Protein AF-A0A5N5ZDI6-F1 (afdb_monomer_lite)

Radius of gyration: 20.29 Å; chains: 1; bounding box: 44×23×61 Å

Sequence (136 aa):
MDFYERILAAKALQKLSWADIGSKINMKEAAMRVAVKRKSLSELEIKELEKYFLSENKYDVDSTEEKIENQFIIVANKKIPLKEFALAAAVNVELLKKEPVFYNTLIVESLKIMERASTNDGKFVDPKKLSELTKD

Structure (mmCIF, N/CA/C/O backbone):
data_AF-A0A5N5ZDI6-F1
#
_entry.id   AF-A0A5N5ZDI6-F1
#
loop_
_atom_site.group_PDB
_atom_site.id
_atom_site.type_symbol
_atom_site.label_atom_id
_atom_site.label_alt_id
_atom_site.label_comp_id
_atom_site.label_asym_id
_atom_site.label_entity_id
_ato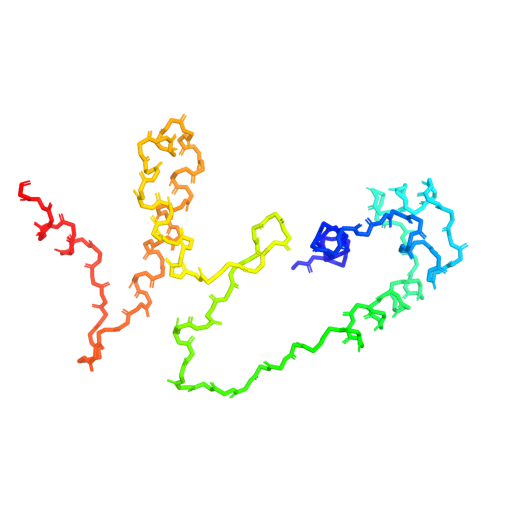m_site.label_seq_id
_atom_site.pdbx_PDB_ins_code
_atom_site.Cartn_x
_atom_site.Cartn_y
_atom_site.Cartn_z
_atom_site.occupancy
_atom_site.B_iso_or_equiv
_atom_site.auth_seq_id
_atom_site.auth_comp_id
_atom_site.auth_asym_id
_atom_site.auth_atom_id
_atom_site.pdbx_PDB_model_num
ATOM 1 N N . MET A 1 1 ? 4.850 10.868 5.741 1.00 57.25 1 MET A N 1
ATOM 2 C CA . MET A 1 1 ? 3.683 10.053 6.129 1.00 57.25 1 MET A CA 1
ATOM 3 C C . MET A 1 1 ? 3.388 10.355 7.583 1.00 57.25 1 MET A C 1
ATOM 5 O O . MET A 1 1 ? 4.323 10.290 8.381 1.00 57.25 1 MET A O 1
ATOM 9 N N . ASP A 1 2 ? 2.168 10.768 7.913 1.00 75.12 2 ASP A N 1
ATOM 10 C CA . ASP A 1 2 ? 1.802 11.074 9.304 1.00 75.12 2 ASP A CA 1
ATOM 11 C C . ASP A 1 2 ? 1.615 9.784 10.140 1.00 75.12 2 ASP A C 1
ATOM 13 O O . ASP A 1 2 ? 1.535 8.676 9.602 1.00 75.12 2 ASP A O 1
ATOM 17 N N . PHE A 1 3 ? 1.595 9.894 11.470 1.00 80.38 3 PHE A N 1
ATOM 18 C CA . PHE A 1 3 ? 1.448 8.737 12.364 1.00 80.38 3 PHE A CA 1
ATOM 19 C C . PHE A 1 3 ? 0.131 7.957 12.165 1.00 80.38 3 PHE A C 1
ATOM 21 O O . PHE A 1 3 ? 0.119 6.726 12.192 1.00 80.38 3 PHE A O 1
ATOM 28 N N . TYR A 1 4 ? -0.978 8.647 11.921 1.00 83.31 4 TYR A N 1
ATOM 29 C CA . TYR A 1 4 ? -2.283 8.043 11.657 1.00 83.31 4 TYR A CA 1
ATOM 30 C C . TYR A 1 4 ? -2.305 7.317 10.310 1.00 83.31 4 TYR A C 1
ATOM 32 O O . TYR A 1 4 ? -2.879 6.231 10.212 1.00 83.31 4 TYR A O 1
ATOM 40 N N . GLU A 1 5 ? -1.634 7.856 9.292 1.00 76.62 5 GLU A N 1
ATOM 41 C CA . GLU A 1 5 ? -1.414 7.164 8.015 1.00 76.62 5 GLU A CA 1
ATOM 42 C C . GLU A 1 5 ? -0.594 5.883 8.215 1.00 76.62 5 GLU A C 1
ATOM 44 O O . GLU A 1 5 ? -0.939 4.836 7.663 1.00 76.62 5 GLU A O 1
ATOM 49 N N . ARG A 1 6 ? 0.439 5.930 9.067 1.00 76.12 6 ARG A N 1
ATOM 50 C CA . ARG A 1 6 ? 1.227 4.746 9.446 1.00 76.12 6 ARG A CA 1
ATOM 51 C C . ARG A 1 6 ? 0.393 3.704 10.192 1.00 76.12 6 ARG A C 1
ATOM 53 O O . ARG A 1 6 ? 0.529 2.522 9.893 1.00 76.12 6 ARG A O 1
ATOM 60 N N . ILE A 1 7 ? -0.488 4.107 11.112 1.00 80.50 7 ILE A N 1
ATOM 61 C CA . ILE A 1 7 ? -1.419 3.188 11.792 1.00 80.50 7 ILE A CA 1
ATOM 62 C C . ILE A 1 7 ? -2.377 2.544 10.796 1.00 80.50 7 ILE A C 1
ATOM 64 O O . ILE A 1 7 ? -2.611 1.340 10.868 1.00 80.50 7 ILE A O 1
ATOM 68 N N . LEU A 1 8 ? -2.948 3.322 9.876 1.00 79.06 8 LEU A N 1
ATOM 69 C CA . LEU A 1 8 ? -3.874 2.800 8.871 1.00 79.06 8 LEU A CA 1
ATOM 70 C C . LEU A 1 8 ? -3.176 1.797 7.952 1.00 79.06 8 LEU A C 1
ATOM 72 O O . LEU A 1 8 ? -3.733 0.729 7.685 1.00 79.06 8 LEU A O 1
ATOM 76 N N . ALA A 1 9 ? -1.944 2.103 7.542 1.00 68.69 9 ALA A N 1
ATOM 77 C CA . ALA A 1 9 ? -1.102 1.181 6.799 1.00 68.69 9 ALA A CA 1
ATOM 78 C C . ALA A 1 9 ? -0.818 -0.081 7.623 1.00 68.69 9 ALA A C 1
ATOM 80 O O . ALA A 1 9 ? -1.151 -1.170 7.179 1.00 68.69 9 ALA A O 1
ATOM 81 N N . ALA A 1 10 ? -0.301 0.030 8.848 1.00 72.56 10 ALA A N 1
ATOM 82 C CA . ALA A 1 10 ? 0.007 -1.125 9.694 1.00 72.56 10 ALA A CA 1
ATOM 83 C C . ALA A 1 10 ? -1.226 -2.002 9.968 1.00 72.56 10 ALA A C 1
ATOM 85 O O . ALA A 1 10 ? -1.163 -3.225 9.837 1.00 72.56 10 ALA A O 1
ATOM 86 N N . LYS A 1 11 ? -2.374 -1.379 10.260 1.00 77.62 11 LYS A N 1
ATOM 87 C CA . LYS A 1 11 ? -3.658 -2.059 10.443 1.00 77.62 11 LYS A CA 1
ATOM 88 C C . LYS A 1 11 ? -4.054 -2.850 9.203 1.00 77.62 11 LYS A C 1
ATOM 90 O O . LYS A 1 11 ? -4.492 -3.993 9.336 1.00 77.62 11 LYS A O 1
ATOM 95 N N . ALA A 1 12 ? -3.941 -2.236 8.023 1.00 71.00 12 ALA A N 1
ATOM 96 C CA . ALA A 1 12 ? -4.173 -2.926 6.767 1.00 71.00 12 ALA A CA 1
ATOM 97 C C . ALA A 1 12 ? -3.195 -4.097 6.682 1.00 71.00 12 ALA A C 1
ATOM 99 O O . ALA A 1 12 ? -3.642 -5.231 6.794 1.00 71.00 12 ALA A O 1
ATOM 100 N N . LEU A 1 13 ? -1.891 -3.821 6.645 1.00 62.50 13 LEU A N 1
ATOM 101 C CA . LEU A 1 13 ? -0.786 -4.760 6.428 1.00 62.50 13 LEU A CA 1
ATOM 102 C C . LEU A 1 13 ? -0.797 -5.997 7.320 1.00 62.50 13 LEU A C 1
ATOM 104 O O . LEU A 1 13 ? -0.513 -7.096 6.854 1.00 62.50 13 LEU A O 1
ATOM 108 N N . GLN A 1 14 ? -1.137 -5.835 8.588 1.00 70.12 14 GLN A N 1
ATOM 109 C CA . GLN A 1 14 ? -1.110 -6.919 9.567 1.00 70.12 14 GLN A CA 1
ATOM 110 C C . GLN A 1 14 ? -2.506 -7.489 9.843 1.00 70.12 14 GLN A C 1
ATOM 112 O O . GLN A 1 14 ? -2.657 -8.359 10.693 1.00 70.12 14 GLN A O 1
ATOM 117 N N . LYS A 1 15 ? -3.534 -7.024 9.115 1.00 75.06 15 LYS A N 1
ATOM 118 C CA . LYS A 1 15 ? -4.946 -7.397 9.310 1.00 75.06 15 LYS A CA 1
ATOM 119 C C . LYS A 1 15 ? -5.428 -7.188 10.752 1.00 75.06 15 LYS A C 1
ATOM 121 O O . LYS A 1 15 ? -6.305 -7.910 11.216 1.00 75.06 15 LYS A O 1
ATOM 126 N N . LEU A 1 16 ? -4.891 -6.180 11.442 1.00 79.94 16 LEU A N 1
ATOM 127 C CA . LEU A 1 16 ? -5.278 -5.867 12.815 1.00 79.94 16 LEU A CA 1
ATOM 128 C C . LEU A 1 16 ? -6.702 -5.307 12.852 1.00 79.94 16 LEU A C 1
ATOM 130 O O . LEU A 1 16 ? -7.125 -4.511 11.995 1.00 79.94 16 LEU A O 1
ATOM 134 N N . SER A 1 17 ? -7.456 -5.691 13.871 1.00 88.12 17 SER A N 1
ATOM 135 C CA . SER A 1 17 ? -8.701 -5.024 14.220 1.00 88.12 17 SER A CA 1
ATOM 136 C C . SER A 1 17 ? -8.411 -3.724 14.975 1.00 88.12 17 SER A C 1
ATOM 138 O O . SER A 1 17 ? -7.326 -3.494 15.511 1.00 88.12 17 SER A O 1
ATOM 140 N N . TRP A 1 18 ? -9.400 -2.834 15.027 1.00 89.50 18 TRP A N 1
ATOM 141 C CA . TRP A 1 18 ? -9.296 -1.644 15.873 1.00 89.50 18 TRP A CA 1
ATOM 142 C C . TRP A 1 18 ? -9.264 -2.002 17.367 1.00 89.50 18 TRP A C 1
ATOM 144 O O . TRP A 1 18 ? -8.774 -1.203 18.161 1.00 89.50 18 TRP A O 1
ATOM 154 N N . ALA A 1 19 ? -9.749 -3.190 17.742 1.00 89.94 19 ALA A N 1
ATOM 155 C CA . ALA A 1 19 ? -9.672 -3.702 19.100 1.00 89.94 19 ALA A CA 1
ATOM 156 C C . ALA A 1 19 ? -8.236 -4.123 19.437 1.00 89.94 19 ALA A C 1
ATOM 158 O O . ALA A 1 19 ? -7.750 -3.778 20.509 1.00 89.94 19 ALA A O 1
ATOM 159 N N . ASP A 1 20 ? -7.529 -4.763 18.501 1.00 87.75 20 ASP A N 1
ATOM 160 C CA . ASP A 1 20 ? -6.134 -5.183 18.695 1.00 87.75 20 ASP A CA 1
ATOM 161 C C . ASP A 1 20 ? -5.223 -3.977 18.927 1.00 87.75 20 ASP A C 1
ATOM 163 O O . ASP A 1 20 ? -4.412 -3.970 19.850 1.00 87.75 20 ASP A O 1
ATOM 167 N N . ILE A 1 21 ? -5.411 -2.916 18.138 1.00 88.56 21 ILE A N 1
ATOM 168 C CA . ILE A 1 21 ? -4.639 -1.676 18.277 1.00 88.56 21 ILE A CA 1
ATOM 169 C C . ILE A 1 21 ? -5.044 -0.937 19.555 1.00 88.56 21 ILE A C 1
ATOM 171 O O . ILE A 1 21 ? -4.188 -0.545 20.344 1.00 88.56 21 ILE A O 1
ATOM 175 N N . GLY A 1 22 ? -6.351 -0.782 19.784 1.00 90.00 22 GLY A N 1
ATOM 176 C CA . GLY A 1 22 ? -6.877 -0.108 20.966 1.00 90.00 22 GLY A CA 1
ATOM 177 C C . GLY A 1 22 ? -6.456 -0.788 22.270 1.00 90.00 22 GLY A C 1
ATOM 178 O O . GLY A 1 22 ? -6.177 -0.099 23.245 1.00 90.00 22 GLY A O 1
ATOM 179 N N . SER A 1 23 ? -6.301 -2.117 22.281 1.00 90.69 23 SER A N 1
ATOM 180 C CA . SER A 1 23 ? -5.873 -2.877 23.463 1.00 90.69 23 SER A CA 1
ATOM 181 C C . SER A 1 23 ? -4.519 -2.427 24.021 1.00 90.69 23 SER A C 1
ATOM 183 O O . SER A 1 23 ? -4.309 -2.498 25.230 1.00 90.69 23 SER A O 1
ATOM 185 N N . LYS A 1 24 ? -3.625 -1.906 23.168 1.00 90.25 24 LYS A N 1
ATOM 186 C CA . LYS A 1 24 ? -2.287 -1.438 23.565 1.00 90.25 24 LYS A CA 1
ATOM 187 C C . LYS A 1 24 ? -2.309 -0.129 24.345 1.00 90.25 24 LYS A C 1
ATOM 189 O O . LYS A 1 24 ? -1.372 0.126 25.084 1.00 90.25 24 LYS A O 1
ATOM 194 N N . ILE A 1 25 ? -3.384 0.641 24.205 1.00 91.69 25 ILE A N 1
ATOM 195 C CA . ILE A 1 25 ? -3.618 1.910 24.907 1.00 91.69 25 ILE A CA 1
ATOM 196 C C . ILE A 1 25 ? -4.909 1.861 25.742 1.00 91.69 25 ILE A C 1
ATOM 198 O O . ILE A 1 25 ? -5.517 2.885 26.039 1.00 91.69 25 ILE A O 1
ATOM 202 N N . ASN A 1 26 ? -5.376 0.651 26.079 1.00 91.56 26 ASN A N 1
ATOM 203 C CA . ASN A 1 26 ? -6.608 0.400 26.833 1.00 91.56 26 ASN A CA 1
ATOM 204 C C . ASN A 1 26 ? -7.865 1.109 26.270 1.00 91.56 26 ASN A C 1
ATOM 206 O O . ASN A 1 26 ? -8.754 1.549 27.003 1.00 91.56 26 ASN A O 1
ATOM 210 N N . MET A 1 27 ? -7.950 1.224 24.944 1.00 92.31 27 MET A N 1
ATOM 211 C CA . MET A 1 27 ? -9.024 1.904 24.229 1.00 92.31 27 MET A CA 1
ATOM 212 C C . MET A 1 27 ? -9.954 0.901 23.537 1.00 92.31 27 MET A C 1
ATOM 214 O O . MET A 1 27 ? -9.523 -0.025 22.852 1.00 92.31 27 MET A O 1
ATOM 218 N N . LYS A 1 28 ? -11.271 1.104 23.679 1.00 93.19 28 LYS A N 1
ATOM 219 C CA . LYS A 1 28 ? -12.282 0.280 22.997 1.00 93.19 28 LYS A CA 1
ATOM 220 C C . LYS A 1 28 ? -12.255 0.512 21.487 1.00 93.19 28 LYS A C 1
ATOM 222 O O . LYS A 1 28 ? -12.021 1.627 21.030 1.00 93.19 28 LYS A O 1
ATOM 227 N N . GLU A 1 29 ? -12.628 -0.510 20.721 1.00 92.50 29 GLU A N 1
ATOM 228 C CA . GLU A 1 29 ? -12.618 -0.489 19.253 1.00 92.50 29 GLU A CA 1
ATOM 229 C C . GLU A 1 29 ? -13.272 0.765 18.642 1.00 92.50 29 GLU A C 1
ATOM 231 O O . GLU A 1 29 ? -12.690 1.444 17.794 1.00 92.50 29 GLU A O 1
ATOM 236 N N . ALA A 1 30 ? -14.492 1.085 19.086 1.00 92.00 30 ALA A N 1
ATOM 237 C CA . ALA A 1 30 ? -15.242 2.230 18.582 1.00 92.00 30 ALA A CA 1
ATOM 238 C C . ALA A 1 30 ? -14.531 3.559 18.883 1.00 92.00 30 ALA A C 1
ATOM 240 O O . ALA A 1 30 ? -14.485 4.439 18.024 1.00 92.00 30 ALA A O 1
ATOM 241 N N . ALA A 1 31 ? -13.936 3.683 20.072 1.00 91.94 31 ALA A N 1
ATOM 242 C CA . ALA A 1 31 ? -13.175 4.861 20.468 1.00 91.94 31 ALA A CA 1
ATOM 243 C C . ALA A 1 31 ? -11.887 4.985 19.642 1.00 91.94 31 ALA A C 1
ATOM 245 O O . ALA A 1 31 ? -11.630 6.058 19.104 1.00 91.94 31 ALA A O 1
ATOM 246 N N . MET A 1 32 ? -11.165 3.882 19.424 1.00 94.06 32 MET A N 1
ATOM 247 C CA . MET A 1 32 ? -9.950 3.863 18.602 1.00 94.06 32 MET A CA 1
ATOM 248 C C . MET A 1 32 ? -10.238 4.296 17.162 1.00 94.06 32 MET A C 1
ATOM 250 O O . MET A 1 32 ? -9.550 5.144 16.594 1.00 94.06 32 MET A O 1
ATOM 254 N N . ARG A 1 33 ? -11.318 3.771 16.577 1.00 92.44 33 ARG A N 1
ATOM 255 C CA . ARG A 1 33 ? -11.756 4.141 15.227 1.00 92.44 33 ARG A CA 1
ATOM 256 C C . ARG A 1 33 ? -12.066 5.636 15.118 1.00 92.44 33 ARG A C 1
ATOM 258 O O . ARG A 1 33 ? -11.701 6.270 14.128 1.00 92.44 33 ARG A O 1
ATOM 265 N N . VAL A 1 34 ? -12.745 6.197 16.118 1.00 93.06 34 VAL A N 1
ATOM 266 C CA . VAL A 1 34 ? -13.070 7.630 16.161 1.00 93.06 34 VAL A CA 1
ATOM 267 C C . VAL A 1 34 ? -11.812 8.470 16.370 1.00 93.06 34 VAL A C 1
ATOM 269 O O . VAL A 1 34 ? -11.645 9.461 15.661 1.00 93.06 34 VAL A O 1
ATOM 272 N N . ALA A 1 35 ? -10.919 8.061 17.271 1.00 91.19 35 ALA A N 1
ATOM 273 C CA . ALA A 1 35 ? -9.683 8.771 17.583 1.00 91.19 35 ALA A CA 1
ATOM 274 C C . ALA A 1 35 ? -8.751 8.857 16.368 1.00 91.19 35 ALA A C 1
ATOM 276 O O . ALA A 1 35 ? -8.249 9.933 16.050 1.00 91.19 35 ALA A O 1
ATOM 277 N N . VAL A 1 36 ? -8.599 7.762 15.618 1.00 89.94 36 VAL A N 1
ATOM 278 C CA . VAL A 1 36 ? -7.809 7.754 14.378 1.00 89.94 36 VAL A CA 1
ATOM 279 C C . VAL A 1 36 ? -8.474 8.594 13.290 1.00 89.94 36 VAL A C 1
ATOM 281 O O . VAL A 1 36 ? -7.803 9.391 12.639 1.00 89.94 36 VAL A O 1
ATOM 284 N N . LYS A 1 37 ? -9.801 8.491 13.122 1.00 90.81 37 LYS A N 1
ATOM 285 C CA . LYS A 1 37 ? -10.539 9.296 12.132 1.00 90.81 37 LYS A CA 1
ATOM 286 C C . LYS A 1 37 ? -10.445 10.800 12.415 1.00 90.81 37 LYS A C 1
ATOM 288 O O . LYS A 1 37 ? -10.388 11.589 11.478 1.00 90.81 37 LYS A O 1
ATOM 293 N N . ARG A 1 38 ? -10.463 11.195 13.691 1.00 92.62 38 ARG A N 1
ATOM 294 C CA . ARG A 1 38 ? -10.386 12.596 14.136 1.00 92.62 38 ARG A CA 1
ATOM 295 C C . ARG A 1 38 ? -8.958 13.083 14.382 1.00 92.62 38 ARG A C 1
ATOM 297 O O . ARG A 1 38 ? -8.794 14.251 14.711 1.00 92.62 38 ARG A O 1
ATOM 304 N N . LYS A 1 39 ? -7.957 12.211 14.230 1.00 92.69 39 LYS A N 1
ATOM 305 C CA . LYS A 1 39 ? -6.552 12.475 14.563 1.00 92.69 39 LYS A CA 1
ATOM 306 C C . LYS A 1 39 ? -6.379 13.056 15.976 1.00 92.69 39 LYS A C 1
ATOM 308 O O . LYS A 1 39 ? -5.702 14.061 16.160 1.00 92.69 39 LYS A O 1
ATOM 313 N N . SER A 1 40 ? -7.035 12.442 16.962 1.00 94.06 40 SER A N 1
ATOM 314 C CA . SER A 1 40 ? -7.185 12.993 18.317 1.00 94.06 40 SER A CA 1
ATOM 315 C C . SER A 1 40 ? -6.517 12.165 19.421 1.00 94.06 40 SER A C 1
ATOM 317 O O . SER A 1 40 ? -6.950 12.246 20.568 1.00 94.06 40 SER A O 1
ATOM 319 N N . LEU A 1 41 ? -5.530 11.330 19.088 1.00 91.62 41 LEU A N 1
ATOM 320 C CA . LEU A 1 41 ? -4.726 10.627 20.091 1.00 91.62 41 LEU A CA 1
ATOM 321 C C . LEU A 1 41 ? -3.747 11.603 20.752 1.00 91.62 41 LEU A C 1
ATOM 323 O O . LEU A 1 41 ? -3.190 12.486 20.095 1.00 91.62 41 LEU A O 1
ATOM 327 N N . SER A 1 42 ? -3.534 11.425 22.048 1.00 91.81 42 SER A N 1
ATOM 328 C CA . SER A 1 42 ? -2.521 12.141 22.818 1.00 91.81 42 SER A CA 1
ATOM 329 C C . SER A 1 42 ? -1.109 11.676 22.455 1.00 91.81 42 SER A C 1
ATOM 331 O O . SER A 1 42 ? -0.896 10.561 21.981 1.00 91.81 42 SER A O 1
ATOM 333 N N . GLU A 1 43 ? -0.105 12.509 22.731 1.00 88.81 43 GLU A N 1
ATOM 334 C CA . GLU A 1 43 ? 1.298 12.162 22.462 1.00 88.81 43 GLU A CA 1
ATOM 335 C C . GLU A 1 43 ? 1.769 10.895 23.197 1.00 88.81 43 GLU A C 1
ATOM 337 O O . GLU A 1 43 ? 2.626 10.170 22.691 1.00 88.81 43 GLU A O 1
ATOM 342 N N . LEU A 1 44 ? 1.215 10.614 24.381 1.00 88.38 44 LEU A N 1
ATOM 343 C CA . LEU A 1 44 ? 1.536 9.410 25.150 1.00 88.38 44 LEU A CA 1
ATOM 344 C C . LEU A 1 44 ? 1.006 8.149 24.460 1.00 88.38 44 LEU A C 1
ATOM 346 O O . LEU A 1 44 ? 1.764 7.197 24.276 1.00 88.38 44 LEU A O 1
ATOM 350 N N . GLU A 1 45 ? -0.249 8.177 24.005 1.00 90.00 45 GLU A N 1
ATOM 351 C CA . GLU A 1 45 ? -0.866 7.072 23.259 1.00 90.00 45 GLU A CA 1
ATOM 352 C C . GLU A 1 45 ? -0.140 6.829 21.928 1.00 90.00 45 GLU A C 1
ATOM 354 O O . GLU A 1 45 ? 0.097 5.685 21.538 1.00 90.00 45 GLU A O 1
ATOM 359 N N . ILE A 1 46 ? 0.272 7.906 21.248 1.00 89.19 46 ILE A N 1
ATOM 360 C CA . ILE A 1 46 ? 1.080 7.826 20.027 1.00 89.19 46 ILE A CA 1
ATOM 361 C C . ILE A 1 46 ? 2.396 7.096 20.315 1.00 89.19 46 ILE A C 1
ATOM 363 O O . ILE A 1 46 ? 2.715 6.131 19.624 1.00 89.19 46 ILE A O 1
ATOM 367 N N . LYS A 1 47 ? 3.136 7.493 21.357 1.00 85.81 47 LYS A N 1
ATOM 368 C CA . LYS A 1 47 ? 4.423 6.870 21.712 1.00 85.81 47 LYS A CA 1
ATOM 369 C C . LYS A 1 47 ? 4.297 5.393 22.087 1.00 85.81 47 LYS A C 1
ATOM 371 O O . LYS A 1 47 ? 5.178 4.610 21.733 1.00 85.81 47 LYS A O 1
ATOM 376 N N . GLU A 1 48 ? 3.247 4.995 22.803 1.00 85.38 48 GLU A N 1
ATOM 377 C CA . GLU A 1 48 ? 3.006 3.579 23.123 1.00 85.38 48 GLU A CA 1
ATOM 378 C C . GLU A 1 48 ? 2.759 2.745 21.867 1.00 85.38 48 GLU A C 1
ATOM 380 O O . GLU A 1 48 ? 3.359 1.681 21.690 1.00 85.38 48 GLU A O 1
ATOM 385 N N . LEU A 1 49 ? 1.938 3.258 20.956 1.00 84.56 49 LEU A N 1
ATOM 386 C CA . LEU A 1 49 ? 1.666 2.598 19.686 1.00 84.56 49 LEU A CA 1
ATOM 387 C C . LEU A 1 49 ? 2.903 2.575 18.781 1.00 84.56 49 LEU A C 1
ATOM 389 O O . LEU A 1 49 ? 3.177 1.555 18.154 1.00 84.56 49 LEU A O 1
ATOM 393 N N . GLU A 1 50 ? 3.697 3.645 18.731 1.00 82.44 50 GLU A N 1
ATOM 394 C CA . GLU A 1 50 ? 4.948 3.657 17.967 1.00 82.44 50 GLU A CA 1
ATOM 395 C C . GLU A 1 50 ? 5.937 2.608 18.458 1.00 82.44 50 GLU A C 1
ATOM 397 O O . GLU A 1 50 ? 6.522 1.910 17.631 1.00 82.44 50 GLU A O 1
ATOM 402 N N . LYS A 1 51 ? 6.089 2.449 19.778 1.00 79.44 51 LYS A N 1
ATOM 403 C CA . LYS A 1 51 ? 6.917 1.379 20.347 1.00 79.44 51 LYS A CA 1
ATOM 404 C C . LYS A 1 51 ? 6.432 0.017 19.879 1.00 79.44 51 LYS A C 1
ATOM 406 O O . LYS A 1 51 ? 7.242 -0.751 19.379 1.00 79.44 51 LYS A O 1
ATOM 411 N N . TYR A 1 52 ? 5.127 -0.238 19.963 1.00 74.44 52 TYR A N 1
ATOM 412 C CA . TYR A 1 52 ? 4.532 -1.491 19.505 1.00 74.44 52 TYR A CA 1
ATOM 413 C C . TYR A 1 52 ? 4.830 -1.770 18.021 1.00 74.44 52 TYR A C 1
ATOM 415 O O . TYR A 1 52 ? 5.281 -2.857 17.662 1.00 74.44 52 TYR A O 1
ATOM 423 N N . PHE A 1 53 ? 4.667 -0.768 17.153 1.00 70.75 53 PHE A N 1
ATOM 424 C CA . PHE A 1 53 ? 4.899 -0.937 15.717 1.00 70.75 53 PHE A CA 1
ATOM 425 C C . PHE A 1 53 ? 6.387 -1.006 15.323 1.00 70.75 53 PHE A C 1
ATOM 427 O O . PHE A 1 53 ? 6.696 -1.641 14.311 1.00 70.75 53 PHE A O 1
ATOM 434 N N . LEU A 1 54 ? 7.299 -0.401 16.097 1.00 60.03 54 LEU A N 1
ATOM 435 C CA . LEU A 1 54 ? 8.750 -0.394 15.847 1.00 60.03 54 LEU A CA 1
ATOM 436 C C . LEU A 1 54 ? 9.488 -1.586 16.479 1.00 60.03 54 LEU A C 1
ATOM 438 O O . LEU A 1 54 ? 10.463 -2.057 15.902 1.00 60.03 54 LEU A O 1
ATOM 442 N N . SER A 1 55 ? 9.049 -2.096 17.634 1.00 56.84 55 SER A N 1
ATOM 443 C CA . SER A 1 55 ? 9.743 -3.189 18.332 1.00 56.84 55 SER A CA 1
ATOM 444 C C . SER A 1 55 ? 9.391 -4.583 17.808 1.00 56.84 55 SER A C 1
ATOM 446 O O . SER A 1 55 ? 10.199 -5.496 17.944 1.00 56.84 55 SER A O 1
ATOM 448 N N . GLU A 1 56 ? 8.212 -4.773 17.203 1.00 48.75 56 GLU A N 1
ATOM 449 C CA . GLU A 1 56 ? 7.775 -6.083 16.683 1.00 48.75 56 GLU A CA 1
ATOM 450 C C . GLU A 1 56 ? 8.030 -6.282 15.174 1.00 48.75 56 GLU A C 1
ATOM 452 O O . GLU A 1 56 ? 7.791 -7.369 14.652 1.00 48.75 56 GLU A O 1
ATOM 457 N N . ASN A 1 57 ? 8.571 -5.290 14.454 1.00 42.62 57 ASN A N 1
ATOM 458 C CA . ASN A 1 57 ? 8.884 -5.417 13.025 1.00 42.62 57 ASN A CA 1
ATOM 459 C C . ASN A 1 57 ? 10.352 -5.076 12.743 1.00 42.62 57 ASN A C 1
ATOM 461 O O . ASN A 1 57 ? 10.703 -3.909 12.599 1.00 42.62 57 ASN A O 1
ATOM 465 N N . LYS A 1 58 ? 11.198 -6.110 12.611 1.00 42.56 58 LYS A N 1
ATOM 466 C CA . LYS A 1 58 ? 12.567 -6.013 12.075 1.00 42.56 58 LYS A CA 1
ATOM 467 C C . LYS A 1 58 ? 12.551 -5.349 10.688 1.00 42.56 58 LYS A C 1
ATOM 469 O O . LYS A 1 58 ? 12.340 -6.021 9.680 1.00 42.56 58 LYS A O 1
ATOM 474 N N . TYR A 1 59 ? 12.765 -4.041 10.642 1.00 42.31 59 TYR A N 1
ATOM 475 C CA . TYR A 1 59 ? 13.211 -3.328 9.450 1.00 42.31 59 TYR A CA 1
ATOM 476 C C . TYR A 1 59 ? 14.710 -3.103 9.616 1.00 42.31 59 TYR A C 1
ATOM 478 O O . TYR A 1 59 ? 15.115 -2.195 10.332 1.00 42.31 59 TYR A O 1
ATOM 486 N N . ASP A 1 60 ? 15.511 -3.971 9.003 1.00 34.59 60 ASP A N 1
ATOM 487 C CA . ASP A 1 60 ? 16.964 -3.830 8.958 1.00 34.59 60 ASP A CA 1
ATOM 488 C C . ASP A 1 60 ? 17.353 -3.324 7.564 1.00 34.59 60 ASP A C 1
ATOM 490 O O . ASP A 1 60 ? 16.976 -3.908 6.543 1.00 34.59 60 ASP A O 1
ATOM 494 N N . VAL A 1 61 ? 18.018 -2.174 7.519 1.00 38.72 61 VAL A N 1
ATOM 495 C CA . VAL A 1 61 ? 18.274 -1.376 6.316 1.00 38.72 61 VAL A CA 1
ATOM 496 C C . VAL A 1 61 ? 19.786 -1.252 6.169 1.00 38.72 61 VAL A C 1
ATOM 498 O O . VAL A 1 61 ? 20.297 -0.191 6.471 1.00 38.72 61 VAL A O 1
ATOM 501 N N . ASP A 1 62 ? 20.522 -2.294 5.738 1.00 33.38 62 ASP A N 1
ATOM 502 C CA . ASP A 1 62 ? 21.975 -2.075 5.524 1.00 33.38 62 ASP A CA 1
ATOM 503 C C . ASP A 1 62 ? 22.767 -2.908 4.488 1.00 33.38 62 ASP A C 1
ATOM 505 O O . ASP A 1 62 ? 23.809 -2.441 4.053 1.00 33.38 62 ASP A O 1
ATOM 509 N N . SER A 1 63 ? 22.324 -4.034 3.912 1.00 37.66 63 SER A N 1
ATOM 510 C CA . SER A 1 63 ? 23.211 -4.776 2.965 1.00 37.66 63 SER A CA 1
ATOM 511 C C . SER A 1 63 ? 23.057 -4.395 1.476 1.00 37.66 63 SER A C 1
ATOM 513 O O . SER A 1 63 ? 22.378 -5.060 0.700 1.00 37.66 63 SER A O 1
ATOM 515 N N . THR A 1 64 ? 23.631 -3.265 1.062 1.00 46.41 64 THR A N 1
ATOM 516 C CA . THR A 1 64 ? 23.434 -2.625 -0.259 1.00 46.41 64 THR A CA 1
ATOM 517 C C . THR A 1 64 ? 24.412 -3.070 -1.346 1.00 46.41 64 THR A C 1
ATOM 519 O O . THR A 1 64 ? 25.244 -2.276 -1.750 1.00 46.41 64 THR A O 1
ATOM 522 N N . GLU A 1 65 ? 24.261 -4.285 -1.884 1.00 35.84 65 GLU A N 1
ATOM 523 C CA . GLU A 1 65 ? 24.836 -4.635 -3.208 1.00 35.84 65 GLU A CA 1
ATOM 524 C C . GLU A 1 65 ? 24.154 -5.849 -3.881 1.00 35.84 65 GLU A C 1
ATOM 526 O O . GLU A 1 65 ? 24.158 -5.964 -5.100 1.00 35.84 65 GLU A O 1
ATOM 531 N N . GLU A 1 66 ? 23.389 -6.652 -3.130 1.00 39.34 66 GLU A N 1
ATOM 532 C CA . GLU A 1 66 ? 22.494 -7.718 -3.642 1.00 39.34 66 GLU A CA 1
ATOM 533 C C . GLU A 1 66 ? 21.022 -7.238 -3.823 1.00 39.34 66 GLU A C 1
ATOM 535 O O . GLU A 1 66 ? 20.082 -8.011 -4.009 1.00 39.34 66 GLU A O 1
ATOM 540 N N . LYS A 1 67 ? 20.788 -5.920 -3.716 1.00 42.38 67 LYS A N 1
ATOM 541 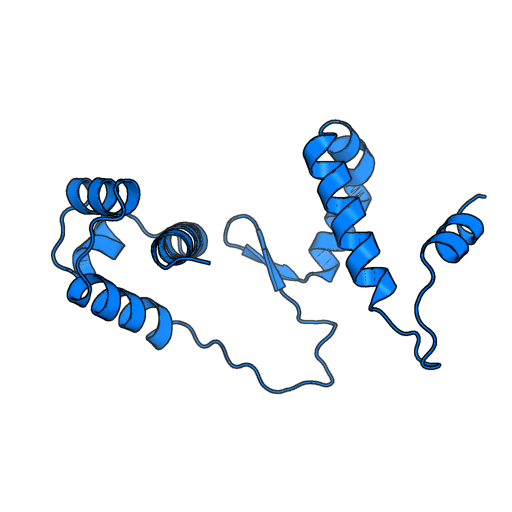C CA . LYS A 1 67 ? 19.496 -5.308 -3.330 1.00 42.38 67 LYS A CA 1
ATOM 542 C C . LYS A 1 67 ? 18.466 -5.043 -4.437 1.00 42.38 67 LYS A C 1
ATOM 544 O O . LYS A 1 67 ? 17.418 -4.471 -4.132 1.00 42.38 67 LYS A O 1
ATOM 549 N N . ILE A 1 68 ? 18.697 -5.428 -5.692 1.00 43.53 68 ILE A N 1
ATOM 550 C CA . ILE A 1 68 ? 17.671 -5.230 -6.738 1.00 43.53 68 ILE A CA 1
ATOM 551 C C . ILE A 1 68 ? 16.649 -6.380 -6.747 1.00 43.53 68 ILE A C 1
ATOM 553 O O . ILE A 1 68 ? 15.478 -6.146 -7.043 1.00 43.53 68 ILE A O 1
ATOM 557 N N . GLU A 1 69 ? 17.019 -7.595 -6.329 1.00 44.16 69 GLU A N 1
ATOM 558 C CA . GLU A 1 69 ? 16.101 -8.744 -6.420 1.00 44.16 69 GLU A CA 1
ATOM 559 C C . GLU A 1 69 ? 15.123 -8.881 -5.244 1.00 44.16 69 GLU A C 1
ATOM 561 O O . GLU A 1 69 ? 14.045 -9.445 -5.415 1.00 44.16 69 GLU A O 1
ATOM 566 N N . ASN A 1 70 ? 15.418 -8.278 -4.088 1.00 46.66 70 ASN A N 1
ATOM 567 C CA . ASN A 1 70 ? 14.594 -8.393 -2.878 1.00 46.66 70 ASN A CA 1
ATOM 568 C C . ASN A 1 70 ? 13.923 -7.077 -2.463 1.00 46.66 70 ASN A C 1
ATOM 570 O O . ASN A 1 70 ? 13.731 -6.806 -1.275 1.00 46.66 70 ASN A O 1
ATOM 574 N N . GLN A 1 71 ? 13.544 -6.236 -3.426 1.00 53.62 71 GLN A N 1
ATOM 575 C CA . GLN A 1 71 ? 12.620 -5.144 -3.128 1.00 53.62 71 GLN A CA 1
ATOM 576 C C . GLN A 1 71 ? 11.210 -5.714 -3.097 1.00 53.62 71 GLN A C 1
ATOM 578 O O . GLN A 1 71 ? 10.740 -6.273 -4.081 1.00 53.62 71 GLN A O 1
ATOM 583 N N . PHE A 1 72 ? 10.542 -5.607 -1.955 1.00 55.31 72 PHE A N 1
ATOM 584 C CA . PHE A 1 72 ? 9.160 -6.041 -1.806 1.00 55.31 72 PHE A CA 1
ATOM 585 C C . PHE A 1 72 ? 8.264 -4.820 -1.779 1.00 55.31 72 PHE A C 1
ATOM 587 O O . PHE A 1 72 ? 8.489 -3.895 -0.998 1.00 55.31 72 PHE A O 1
ATOM 594 N N . ILE A 1 73 ? 7.213 -4.847 -2.587 1.00 57.88 73 ILE A N 1
ATOM 595 C CA . ILE A 1 73 ? 6.098 -3.928 -2.404 1.00 57.88 73 ILE A CA 1
ATOM 596 C C . ILE A 1 73 ? 5.016 -4.639 -1.610 1.00 57.88 73 ILE A C 1
ATOM 598 O O . ILE A 1 73 ? 4.897 -5.868 -1.659 1.00 57.88 73 ILE A O 1
ATOM 602 N N . ILE A 1 74 ? 4.222 -3.873 -0.868 1.00 51.84 74 ILE A N 1
ATOM 603 C CA . ILE A 1 74 ? 3.130 -4.462 -0.112 1.00 51.84 74 ILE A CA 1
ATOM 604 C C . ILE A 1 74 ? 1.808 -4.183 -0.810 1.00 51.84 74 ILE A C 1
ATOM 606 O O . ILE A 1 74 ? 1.321 -3.056 -0.822 1.00 51.84 74 ILE A O 1
ATOM 610 N N . VAL A 1 75 ? 1.230 -5.237 -1.381 1.00 56.44 75 VAL A N 1
ATOM 611 C CA . VAL A 1 75 ? -0.076 -5.212 -2.046 1.00 56.44 75 VAL A CA 1
ATOM 612 C C . VAL A 1 75 ? -1.019 -6.079 -1.234 1.00 56.44 75 VAL A C 1
ATOM 614 O O . VAL A 1 75 ? -0.734 -7.254 -1.012 1.00 56.44 75 VAL A O 1
ATOM 617 N N . ALA A 1 76 ? -2.131 -5.509 -0.763 1.00 58.00 76 ALA A N 1
ATOM 618 C CA . ALA A 1 76 ? -3.150 -6.243 -0.005 1.00 58.00 76 ALA A CA 1
ATOM 619 C C . ALA A 1 76 ? -2.553 -7.144 1.100 1.00 58.00 76 ALA A C 1
ATOM 621 O O . ALA A 1 76 ? -2.942 -8.304 1.255 1.00 58.00 76 ALA A O 1
ATOM 622 N N . ASN A 1 77 ? -1.582 -6.607 1.850 1.00 46.44 77 ASN A N 1
ATOM 623 C CA . ASN A 1 77 ? -0.914 -7.266 2.984 1.00 46.44 77 ASN A CA 1
ATOM 624 C C . ASN A 1 77 ? -0.001 -8.434 2.617 1.00 46.44 77 ASN A C 1
ATOM 626 O O . ASN A 1 77 ? 0.426 -9.187 3.491 1.00 46.44 77 ASN A O 1
ATOM 630 N N . LYS A 1 78 ? 0.300 -8.603 1.334 1.00 57.44 78 LYS A N 1
ATOM 631 C CA . LYS A 1 78 ? 1.293 -9.556 0.864 1.00 57.44 78 LYS A CA 1
ATOM 632 C C . LYS A 1 78 ? 2.528 -8.788 0.436 1.00 57.44 78 LYS A C 1
ATOM 634 O O . LYS A 1 78 ? 2.437 -7.844 -0.347 1.00 57.44 78 LYS A O 1
ATOM 639 N N . LYS A 1 79 ? 3.677 -9.198 0.969 1.00 62.88 79 LYS A N 1
ATOM 640 C CA . LYS A 1 79 ? 4.971 -8.811 0.414 1.00 62.88 79 LYS A CA 1
ATOM 641 C C . LYS A 1 79 ? 5.107 -9.553 -0.908 1.00 62.88 79 LYS A C 1
ATOM 643 O O . LYS A 1 79 ? 5.177 -10.779 -0.904 1.00 62.88 79 LYS A O 1
ATOM 648 N N . ILE A 1 80 ? 5.077 -8.818 -2.010 1.00 63.00 80 ILE A N 1
ATOM 649 C CA . ILE A 1 80 ? 5.279 -9.368 -3.349 1.00 63.00 80 ILE A CA 1
ATOM 650 C C . ILE A 1 80 ? 6.629 -8.843 -3.838 1.00 63.00 80 ILE A C 1
ATOM 652 O O . ILE A 1 80 ? 6.865 -7.633 -3.719 1.00 63.00 80 ILE A O 1
ATOM 656 N N . PRO A 1 81 ? 7.523 -9.709 -4.347 1.00 74.19 81 PRO A N 1
ATOM 657 C CA . PRO A 1 81 ? 8.735 -9.256 -5.007 1.00 74.19 81 PRO A CA 1
ATOM 658 C C . PRO A 1 81 ? 8.386 -8.224 -6.082 1.00 74.19 81 PRO A C 1
ATOM 660 O O . PRO A 1 81 ? 7.475 -8.429 -6.885 1.00 74.19 81 PRO A O 1
ATOM 663 N N . LEU A 1 82 ? 9.111 -7.110 -6.121 1.00 67.25 82 LEU A N 1
ATOM 664 C CA . LEU A 1 82 ? 8.884 -6.020 -7.069 1.00 67.25 82 LEU A CA 1
ATOM 665 C C . LEU A 1 82 ? 8.899 -6.539 -8.511 1.00 67.25 82 LEU A C 1
ATOM 667 O O . LEU A 1 82 ? 8.087 -6.113 -9.326 1.00 67.25 82 LEU A O 1
ATOM 671 N N . LYS A 1 83 ? 9.760 -7.524 -8.792 1.00 65.31 83 LYS A N 1
ATOM 672 C CA . LYS A 1 83 ? 9.819 -8.241 -10.070 1.00 65.31 83 LYS A CA 1
ATOM 673 C C . LYS A 1 83 ? 8.501 -8.940 -10.414 1.00 65.31 83 LYS A C 1
ATOM 675 O O . LYS A 1 83 ? 8.008 -8.790 -11.526 1.00 65.31 83 LYS A O 1
ATOM 680 N N . GLU A 1 84 ? 7.911 -9.671 -9.471 1.00 67.06 84 GLU A N 1
ATOM 681 C CA . GLU A 1 84 ? 6.631 -10.359 -9.683 1.00 67.06 84 GLU A CA 1
ATOM 682 C C . GLU A 1 84 ? 5.485 -9.369 -9.878 1.00 67.06 84 GLU A C 1
ATOM 684 O O . GLU A 1 84 ? 4.647 -9.559 -10.760 1.00 67.06 84 GLU A O 1
ATOM 689 N N . PHE A 1 85 ? 5.467 -8.279 -9.109 1.00 71.62 85 PHE A N 1
ATOM 690 C CA . PHE A 1 85 ? 4.476 -7.227 -9.302 1.00 71.62 85 PHE A CA 1
ATOM 691 C C . PHE A 1 85 ? 4.621 -6.542 -10.663 1.00 71.62 85 PHE A C 1
ATOM 693 O O . PHE A 1 85 ? 3.624 -6.350 -11.353 1.00 71.62 85 PHE A O 1
ATOM 700 N N . ALA A 1 86 ? 5.846 -6.199 -11.064 1.00 70.44 86 ALA A N 1
ATOM 701 C CA . ALA A 1 86 ? 6.114 -5.573 -12.352 1.00 70.44 86 ALA A CA 1
ATOM 702 C C . ALA A 1 86 ? 5.665 -6.475 -13.512 1.00 70.44 86 ALA A C 1
ATOM 704 O O . ALA A 1 86 ? 5.004 -6.003 -14.435 1.00 70.44 86 ALA A O 1
ATOM 705 N N . LEU A 1 87 ? 5.942 -7.781 -13.429 1.00 70.38 87 LEU A N 1
ATOM 706 C CA . LEU A 1 87 ? 5.469 -8.764 -14.406 1.00 70.38 87 LEU A CA 1
ATOM 707 C C . LEU A 1 87 ? 3.938 -8.863 -14.420 1.00 70.38 87 LEU A C 1
ATOM 709 O O . LEU A 1 87 ? 3.333 -8.833 -15.489 1.00 70.38 87 LEU A O 1
ATOM 713 N N . ALA A 1 88 ? 3.292 -8.919 -13.254 1.00 70.44 88 ALA A N 1
ATOM 714 C CA . ALA A 1 88 ? 1.833 -8.959 -13.168 1.00 70.44 88 ALA A CA 1
ATOM 715 C C . ALA A 1 88 ? 1.180 -7.685 -13.734 1.00 70.44 88 ALA A C 1
ATOM 717 O O . ALA A 1 88 ? 0.185 -7.774 -14.455 1.00 70.44 88 ALA A O 1
ATOM 718 N N . ALA A 1 89 ? 1.745 -6.509 -13.452 1.00 73.38 89 ALA A N 1
ATOM 719 C CA . ALA A 1 89 ? 1.285 -5.237 -14.001 1.00 73.38 89 ALA A CA 1
ATOM 720 C C . ALA A 1 89 ? 1.452 -5.188 -15.528 1.00 73.38 89 ALA A C 1
ATOM 722 O O . ALA A 1 89 ? 0.534 -4.758 -16.226 1.00 73.38 89 ALA A O 1
ATOM 723 N N . ALA A 1 90 ? 2.574 -5.691 -16.053 1.00 74.81 90 ALA A N 1
ATOM 724 C CA . ALA A 1 90 ? 2.826 -5.767 -17.490 1.00 74.81 90 ALA A CA 1
ATOM 725 C C . ALA A 1 90 ? 1.823 -6.687 -18.209 1.00 74.81 90 ALA A C 1
ATOM 727 O O . ALA A 1 90 ? 1.252 -6.298 -19.226 1.00 74.81 90 ALA A O 1
ATOM 728 N N . VAL A 1 91 ? 1.539 -7.872 -17.654 1.00 73.88 91 VAL A N 1
ATOM 729 C CA . VAL A 1 91 ? 0.582 -8.833 -18.241 1.00 73.88 91 VAL A CA 1
ATOM 730 C C . VAL A 1 91 ? -0.856 -8.297 -18.227 1.00 73.88 91 VAL A C 1
ATOM 732 O O . VAL A 1 91 ? -1.656 -8.642 -19.093 1.00 73.88 91 VAL A O 1
ATOM 735 N N . ASN A 1 92 ? -1.192 -7.418 -17.279 1.00 75.19 92 ASN A N 1
ATOM 736 C CA . ASN A 1 92 ? -2.535 -6.848 -17.132 1.00 75.19 92 ASN A CA 1
ATOM 737 C C . ASN A 1 92 ? -2.652 -5.407 -17.660 1.00 75.19 92 ASN A C 1
ATOM 739 O O . ASN A 1 92 ? -3.620 -4.712 -17.343 1.00 75.19 92 ASN A O 1
ATOM 743 N N . VAL A 1 93 ? -1.702 -4.943 -18.478 1.00 78.62 93 VAL A N 1
ATOM 744 C CA . VAL A 1 93 ? -1.629 -3.538 -18.912 1.00 78.62 93 VAL A CA 1
ATOM 745 C C . VAL A 1 93 ? -2.902 -3.055 -19.620 1.00 78.62 93 VAL A C 1
ATOM 747 O O . VAL A 1 93 ? -3.348 -1.937 -19.382 1.00 78.62 93 VAL A O 1
ATOM 750 N N . GLU A 1 94 ? -3.549 -3.904 -20.425 1.00 81.06 94 GLU A N 1
ATOM 751 C CA . GLU A 1 94 ? -4.788 -3.558 -21.141 1.00 81.06 94 GLU A CA 1
ATOM 752 C C . GLU A 1 94 ? -5.992 -3.370 -20.212 1.00 81.06 94 GLU A C 1
ATOM 754 O O . GLU A 1 94 ? -6.892 -2.581 -20.500 1.00 81.06 94 GLU A O 1
ATOM 759 N N . LEU A 1 95 ? -6.016 -4.067 -19.075 1.00 79.50 95 LEU A N 1
ATOM 760 C CA . LEU A 1 95 ? -7.021 -3.840 -18.039 1.00 79.50 95 LEU A CA 1
ATOM 761 C C . LEU A 1 95 ? -6.726 -2.539 -17.292 1.00 79.50 95 LEU A C 1
ATOM 763 O O . LEU A 1 95 ? -7.640 -1.751 -17.069 1.00 79.50 95 LEU A O 1
ATOM 767 N N . LEU A 1 96 ? -5.454 -2.274 -16.986 1.00 76.06 96 LEU A N 1
ATOM 768 C CA . LEU A 1 96 ? -5.031 -1.047 -16.308 1.00 76.06 96 LEU A CA 1
ATOM 769 C C . LEU A 1 96 ? -5.317 0.207 -17.141 1.00 76.06 96 LEU A C 1
ATOM 771 O O . LEU A 1 96 ? -5.766 1.205 -16.588 1.00 76.06 96 LEU A O 1
ATOM 775 N N . LYS A 1 97 ? -5.155 0.152 -18.470 1.00 79.19 97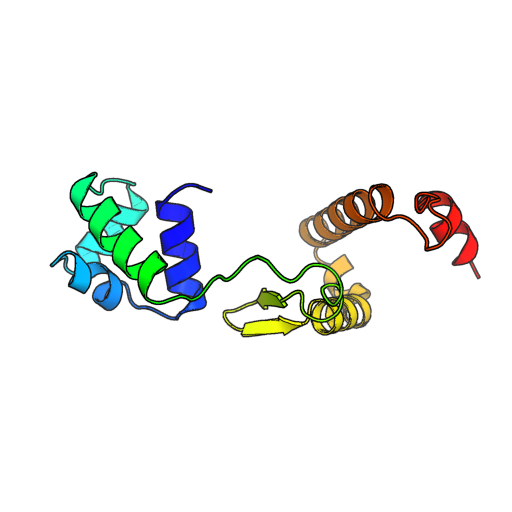 LYS A N 1
ATOM 776 C CA . LYS A 1 97 ? -5.507 1.253 -19.388 1.00 79.19 97 LYS A CA 1
ATOM 777 C C . LYS A 1 97 ? -6.973 1.694 -19.278 1.00 79.19 97 LYS A C 1
ATOM 779 O O . LYS A 1 97 ? -7.280 2.844 -19.587 1.00 79.19 97 LYS A O 1
ATOM 784 N N . LYS A 1 98 ? -7.875 0.809 -18.832 1.00 85.50 98 LYS A N 1
ATOM 785 C CA . LYS A 1 98 ? -9.297 1.131 -18.605 1.00 85.50 98 LYS A CA 1
ATOM 786 C C . LYS A 1 98 ? -9.519 1.973 -17.344 1.00 85.50 98 LYS A C 1
ATOM 788 O O . LYS A 1 98 ? -10.584 2.567 -17.206 1.00 85.50 98 LYS A O 1
ATOM 793 N N . GLU A 1 99 ? -8.519 2.072 -16.469 1.00 80.44 99 GLU A N 1
ATOM 794 C CA . GLU A 1 99 ? -8.485 2.965 -15.309 1.00 80.44 99 GLU A CA 1
ATOM 795 C C . GLU A 1 99 ? -7.436 4.078 -15.512 1.00 80.44 99 GLU A C 1
ATOM 797 O O . GLU A 1 99 ? -6.324 4.021 -14.976 1.00 80.44 99 GLU A O 1
ATOM 802 N N . PRO A 1 100 ? -7.765 5.127 -16.291 1.00 73.25 100 PRO A N 1
ATOM 803 C CA . PRO A 1 100 ? -6.779 6.058 -16.843 1.00 73.25 100 PRO A CA 1
ATOM 804 C C . PRO A 1 100 ? -6.009 6.851 -15.783 1.00 73.25 100 PRO A C 1
ATOM 806 O O . PRO A 1 100 ? -4.827 7.125 -15.966 1.00 73.25 100 PRO A O 1
ATOM 809 N N . VAL A 1 101 ? -6.644 7.205 -14.660 1.00 70.56 101 VAL A N 1
ATOM 810 C CA . VAL A 1 101 ? -5.974 7.931 -13.568 1.00 70.56 101 VAL A CA 1
ATOM 811 C C . VAL A 1 101 ? -4.860 7.076 -12.966 1.00 70.56 101 VAL A C 1
ATOM 813 O O . VAL A 1 101 ? -3.728 7.538 -12.848 1.00 70.56 101 VAL A O 1
ATOM 816 N N . PHE A 1 102 ? -5.160 5.816 -12.646 1.00 69.81 102 PHE A N 1
ATOM 817 C CA . PHE A 1 102 ? -4.200 4.893 -12.048 1.00 69.81 102 PHE A CA 1
ATOM 818 C C . PHE A 1 102 ? -3.071 4.546 -13.022 1.00 69.81 102 PHE A C 1
ATOM 820 O O . PHE A 1 102 ? -1.893 4.603 -12.665 1.00 69.81 102 PHE A O 1
ATOM 827 N N . TYR A 1 103 ? -3.424 4.256 -14.275 1.00 72.75 103 TYR A N 1
ATOM 828 C CA . TYR A 1 103 ? -2.462 3.955 -15.330 1.00 72.75 103 TYR A CA 1
ATOM 829 C C . TYR A 1 103 ? -1.482 5.107 -15.576 1.00 72.75 103 TYR A C 1
ATOM 831 O O . TYR A 1 103 ? -0.270 4.894 -15.620 1.00 72.75 103 TYR A O 1
ATOM 839 N N . ASN A 1 104 ? -1.984 6.341 -15.661 1.00 69.25 104 ASN A N 1
ATOM 840 C CA . ASN A 1 104 ? -1.137 7.512 -15.874 1.00 69.25 104 ASN A CA 1
ATOM 841 C C . ASN A 1 104 ? -0.202 7.763 -14.687 1.00 69.25 104 ASN A C 1
ATOM 843 O O . ASN A 1 104 ? 0.968 8.080 -14.895 1.00 69.25 104 ASN A O 1
ATOM 847 N N . THR A 1 105 ? -0.674 7.581 -13.448 1.00 71.56 105 THR A N 1
ATOM 848 C CA . THR A 1 105 ? 0.193 7.651 -12.262 1.00 71.56 105 THR A CA 1
ATOM 849 C C . THR A 1 105 ? 1.305 6.607 -12.326 1.00 71.56 105 THR A C 1
ATOM 851 O O . THR A 1 105 ? 2.463 6.936 -12.073 1.00 71.56 105 THR A O 1
ATOM 854 N N . LEU A 1 106 ? 0.982 5.374 -12.725 1.00 77.06 106 LEU A N 1
ATOM 855 C CA . LEU A 1 106 ? 1.959 4.295 -12.848 1.00 77.06 106 LEU A CA 1
ATOM 856 C C . LEU A 1 106 ? 3.020 4.606 -13.915 1.00 77.06 106 LEU A C 1
ATOM 858 O O . LEU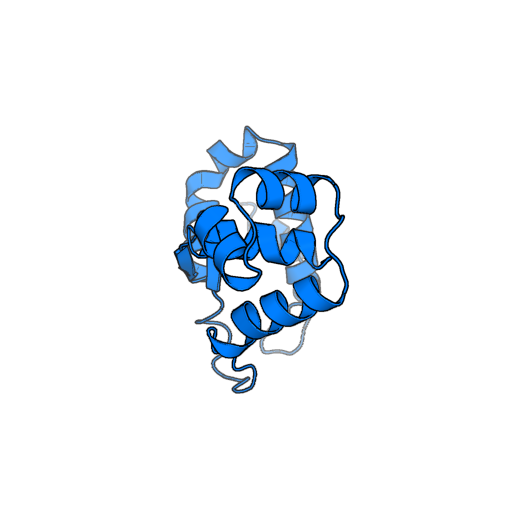 A 1 106 ? 4.208 4.394 -13.670 1.00 77.06 106 LEU A O 1
ATOM 862 N N . ILE A 1 107 ? 2.622 5.180 -15.055 1.00 77.50 107 ILE A N 1
ATOM 863 C CA . ILE A 1 107 ? 3.560 5.633 -16.093 1.00 77.50 107 ILE A CA 1
ATOM 864 C C . ILE A 1 107 ? 4.467 6.754 -15.580 1.00 77.50 107 ILE A C 1
ATOM 866 O O . ILE A 1 107 ? 5.681 6.672 -15.748 1.00 77.50 107 ILE A O 1
ATOM 870 N N . VAL A 1 108 ? 3.908 7.787 -14.946 1.00 73.44 108 VAL A N 1
ATOM 871 C CA . VAL A 1 108 ? 4.685 8.941 -14.461 1.00 73.44 108 VAL A CA 1
ATOM 872 C C . VAL A 1 108 ? 5.732 8.515 -13.434 1.00 73.44 108 VAL A C 1
ATOM 874 O O . VAL A 1 108 ? 6.884 8.937 -13.521 1.00 73.44 108 VAL A O 1
ATOM 877 N N . GLU A 1 109 ? 5.360 7.666 -12.478 1.00 70.62 109 GLU A N 1
ATOM 878 C CA . GLU A 1 109 ? 6.312 7.143 -11.494 1.00 70.62 109 GLU A CA 1
ATOM 879 C C . GLU A 1 109 ? 7.368 6.239 -12.145 1.00 70.62 109 GLU A C 1
ATOM 881 O O . GLU A 1 109 ? 8.550 6.356 -11.823 1.00 70.62 109 GLU A O 1
ATOM 886 N N . SER A 1 110 ? 6.985 5.412 -13.124 1.00 74.75 110 SER A N 1
ATOM 887 C CA . SER A 1 110 ? 7.943 4.584 -13.870 1.00 74.75 110 SER A CA 1
ATOM 888 C C . SER A 1 110 ? 8.973 5.436 -14.617 1.00 74.75 110 SER A C 1
ATOM 890 O O . SER A 1 110 ? 10.168 5.155 -14.549 1.00 74.75 110 SER A O 1
ATOM 892 N N . LEU A 1 111 ? 8.540 6.522 -15.266 1.00 72.38 111 LEU A N 1
ATOM 893 C CA . LEU A 1 111 ? 9.433 7.447 -15.970 1.00 72.38 111 LEU A CA 1
ATOM 894 C C . LEU A 1 111 ? 10.427 8.122 -15.015 1.00 72.38 111 LEU A C 1
ATOM 896 O O . LEU A 1 111 ? 11.622 8.138 -15.300 1.00 72.38 111 LEU A O 1
ATOM 900 N N . LYS A 1 112 ? 9.966 8.599 -13.850 1.00 70.44 112 LYS A N 1
ATOM 901 C CA . LYS A 1 112 ? 10.845 9.192 -12.822 1.00 70.44 112 LYS A CA 1
ATOM 902 C C . LYS A 1 112 ? 11.901 8.212 -12.315 1.00 70.44 112 LYS A C 1
ATOM 904 O O . LYS A 1 112 ? 13.008 8.624 -11.975 1.00 70.44 112 LYS A O 1
ATOM 909 N N . ILE A 1 113 ? 11.553 6.928 -12.206 1.00 72.31 113 ILE A N 1
ATOM 910 C CA . ILE A 1 113 ? 12.498 5.878 -11.811 1.00 72.31 113 ILE A CA 1
ATOM 911 C C . ILE A 1 113 ? 13.526 5.658 -12.923 1.00 72.31 113 ILE A C 1
ATOM 913 O O . ILE A 1 113 ? 14.719 5.612 -12.634 1.00 72.31 113 ILE A O 1
ATOM 917 N N . MET A 1 114 ? 13.087 5.575 -14.182 1.00 68.81 114 MET A N 1
ATOM 918 C CA . MET A 1 114 ? 13.985 5.386 -15.326 1.00 68.81 114 MET A CA 1
ATOM 919 C C . MET A 1 114 ? 14.978 6.542 -15.482 1.00 68.81 114 MET A C 1
ATOM 921 O O . MET A 1 114 ? 16.159 6.286 -15.666 1.00 68.81 114 MET A O 1
ATOM 925 N N . GLU A 1 115 ? 14.548 7.793 -15.306 1.00 66.69 115 GLU A N 1
ATOM 926 C CA . GLU A 1 115 ? 15.441 8.967 -15.347 1.00 66.69 115 GLU A CA 1
ATOM 927 C C . GLU A 1 115 ? 16.560 8.921 -14.293 1.00 66.69 115 GLU A C 1
ATOM 929 O O . GLU A 1 115 ? 17.617 9.524 -14.472 1.00 66.69 115 GLU A O 1
ATOM 934 N N . ARG A 1 116 ? 16.336 8.210 -13.183 1.00 67.00 116 ARG A N 1
ATOM 935 C CA . ARG A 1 116 ? 17.312 8.038 -12.097 1.00 67.00 116 ARG A CA 1
ATOM 936 C C . ARG A 1 116 ? 18.139 6.766 -12.238 1.00 67.00 116 ARG A C 1
ATOM 938 O O . ARG A 1 116 ? 19.143 6.628 -11.544 1.00 67.00 116 ARG A O 1
ATOM 945 N N . ALA A 1 117 ? 17.715 5.838 -13.089 1.00 69.94 117 ALA A N 1
ATOM 946 C CA . ALA A 1 117 ? 18.420 4.593 -13.322 1.00 69.94 117 ALA A CA 1
ATOM 947 C C . ALA A 1 117 ? 19.631 4.841 -14.228 1.00 69.94 117 ALA A C 1
ATOM 949 O O . ALA A 1 117 ? 19.539 5.519 -15.254 1.00 69.94 117 ALA A O 1
ATOM 950 N N . SER A 1 118 ? 20.771 4.263 -13.863 1.00 63.38 118 SER A N 1
ATOM 951 C CA . SER A 1 118 ? 21.963 4.209 -14.702 1.00 63.38 118 SER A CA 1
ATOM 952 C C . SER A 1 118 ? 22.168 2.795 -15.239 1.00 63.38 118 SER A C 1
ATOM 954 O O . SER A 1 118 ? 21.879 1.796 -14.586 1.00 63.38 118 SER A O 1
ATOM 956 N N . THR A 1 119 ? 22.653 2.721 -16.471 1.00 68.25 119 THR A N 1
ATOM 957 C CA . THR A 1 119 ? 23.191 1.500 -17.073 1.00 68.25 119 THR A CA 1
ATOM 958 C C . THR A 1 119 ? 24.505 1.110 -16.390 1.00 68.25 119 THR A C 1
ATOM 960 O O . THR A 1 119 ? 25.137 1.940 -15.733 1.00 68.25 119 THR A O 1
ATOM 963 N N . ASN A 1 120 ? 24.953 -0.135 -16.587 1.00 61.59 120 ASN A N 1
ATOM 964 C CA . ASN A 1 120 ? 26.247 -0.625 -16.084 1.00 61.59 120 ASN A CA 1
ATOM 965 C C . ASN A 1 120 ? 27.433 0.251 -16.536 1.00 61.59 120 ASN A C 1
ATOM 967 O O . ASN A 1 120 ? 28.461 0.302 -15.869 1.00 61.59 120 ASN A O 1
ATOM 971 N N . ASP A 1 121 ? 27.251 0.995 -17.628 1.00 68.31 121 ASP A N 1
ATOM 972 C CA . ASP A 1 121 ? 28.233 1.903 -18.218 1.00 68.31 121 ASP A CA 1
ATOM 973 C C . ASP A 1 121 ? 28.184 3.315 -17.589 1.00 68.31 121 ASP A C 1
ATOM 975 O O . ASP A 1 121 ? 28.788 4.256 -18.106 1.00 68.31 121 ASP A O 1
ATOM 979 N N . GLY A 1 122 ? 27.393 3.510 -16.526 1.00 62.09 122 GLY A N 1
ATOM 980 C CA . GLY A 1 122 ? 27.205 4.788 -15.829 1.00 62.09 122 GLY A CA 1
ATOM 981 C C . GLY A 1 122 ? 26.323 5.802 -16.566 1.00 62.09 122 GLY A C 1
ATOM 982 O O . GLY A 1 122 ? 26.065 6.886 -16.045 1.00 62.09 122 GLY A O 1
ATOM 983 N N . LYS A 1 123 ? 25.827 5.476 -17.766 1.00 71.88 123 LYS A N 1
ATOM 984 C CA . LYS A 1 123 ? 24.926 6.351 -18.532 1.00 71.88 123 LYS A CA 1
ATOM 985 C C . LYS A 1 123 ? 23.502 6.241 -18.007 1.00 71.88 123 LYS A C 1
ATOM 987 O O . LYS A 1 123 ? 23.005 5.130 -17.837 1.00 71.88 123 LYS A O 1
ATOM 992 N N . PHE A 1 124 ? 22.838 7.376 -17.813 1.00 70.25 124 PHE A N 1
ATOM 993 C CA . PHE A 1 124 ? 21.423 7.412 -17.454 1.00 70.25 124 PHE A CA 1
ATOM 994 C C . PHE A 1 124 ? 20.554 6.787 -18.544 1.00 70.25 124 PHE A C 1
ATOM 996 O O . PHE A 1 124 ? 20.832 6.922 -19.740 1.00 70.25 124 PHE A O 1
ATOM 1003 N N . VAL A 1 125 ? 19.504 6.097 -18.115 1.00 68.81 125 VAL A N 1
ATOM 1004 C CA . VAL A 1 125 ? 18.514 5.511 -19.009 1.00 68.81 125 VAL A CA 1
ATOM 1005 C C . VAL A 1 125 ? 17.637 6.637 -19.558 1.00 68.81 125 VAL A C 1
ATOM 1007 O O . VAL A 1 125 ? 16.918 7.287 -18.809 1.00 68.81 125 VAL A O 1
ATOM 1010 N N . ASP A 1 126 ? 17.702 6.878 -20.870 1.00 73.31 126 ASP A N 1
ATOM 1011 C CA . ASP A 1 126 ? 16.833 7.834 -21.567 1.00 73.31 126 ASP A CA 1
ATOM 1012 C C . ASP A 1 126 ? 15.518 7.136 -21.960 1.00 73.31 126 ASP A C 1
ATOM 1014 O O . ASP A 1 126 ? 15.518 6.301 -22.876 1.00 73.31 126 ASP A O 1
ATOM 1018 N N . PRO A 1 127 ? 14.385 7.459 -21.307 1.00 67.75 127 PRO A N 1
ATOM 1019 C CA . PRO A 1 127 ? 13.122 6.776 -21.565 1.00 67.75 127 PRO A CA 1
ATOM 1020 C C . PRO A 1 127 ? 12.601 7.012 -22.989 1.00 67.75 127 PRO A C 1
ATOM 1022 O O . PRO A 1 127 ? 11.921 6.146 -23.542 1.00 67.75 127 PRO A O 1
ATOM 1025 N N . LYS A 1 128 ? 12.928 8.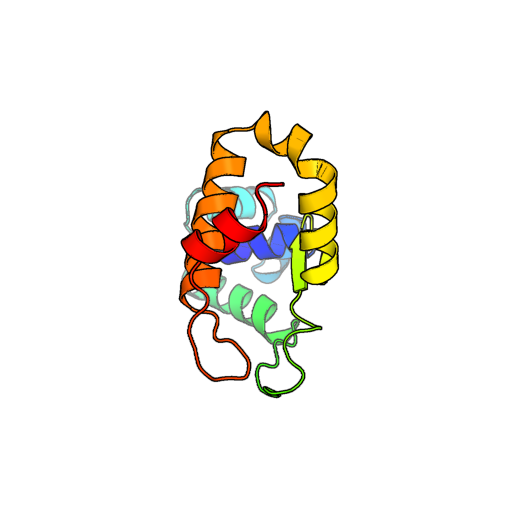157 -23.610 1.00 70.88 128 LYS A N 1
ATOM 1026 C CA . LYS A 1 128 ? 12.482 8.474 -24.976 1.00 70.88 128 LYS A CA 1
ATOM 1027 C C . LYS A 1 128 ? 13.171 7.574 -25.989 1.00 70.88 128 LYS A C 1
ATOM 1029 O O . LYS A 1 128 ? 12.482 6.946 -26.790 1.00 70.88 128 LYS A O 1
ATOM 1034 N N . LYS A 1 129 ? 14.495 7.428 -25.891 1.00 70.69 129 LYS A N 1
ATOM 1035 C CA . LYS A 1 129 ? 15.263 6.511 -26.753 1.00 70.69 129 LYS A CA 1
ATOM 1036 C C . LYS A 1 129 ? 14.807 5.062 -26.601 1.00 70.69 129 LYS A C 1
ATOM 1038 O O . LYS A 1 129 ? 14.714 4.338 -27.584 1.00 70.69 129 LYS A O 1
ATOM 1043 N N . LEU A 1 130 ? 14.465 4.648 -25.382 1.00 67.69 130 LEU A N 1
ATOM 1044 C CA . LEU A 1 130 ? 13.911 3.318 -25.121 1.00 67.69 130 LEU A CA 1
ATOM 1045 C C . LEU A 1 130 ? 12.544 3.102 -25.782 1.00 67.69 130 LEU A C 1
ATOM 1047 O O . LEU A 1 130 ? 12.280 2.018 -26.290 1.00 67.69 130 LEU A O 1
ATOM 1051 N N . SER A 1 131 ? 11.693 4.130 -25.811 1.00 65.75 131 SER A N 1
ATOM 1052 C CA . SER A 1 131 ? 10.392 4.068 -26.489 1.00 65.75 131 SER A CA 1
ATOM 1053 C C . SER A 1 131 ? 10.489 4.022 -28.018 1.00 65.75 131 SER A C 1
ATOM 1055 O O . SER A 1 131 ? 9.547 3.604 -28.681 1.00 65.75 131 SER A O 1
ATOM 1057 N N . GLU A 1 132 ? 11.605 4.475 -28.592 1.00 70.38 132 GLU A N 1
ATOM 1058 C CA . GLU A 1 132 ? 11.861 4.415 -30.035 1.00 70.38 132 GLU A CA 1
ATOM 1059 C C . GLU A 1 132 ? 12.358 3.031 -30.464 1.00 70.38 132 GLU A C 1
ATOM 1061 O O . GLU A 1 132 ? 12.008 2.576 -31.546 1.00 70.38 132 GLU A O 1
ATOM 1066 N N . LEU A 1 133 ? 13.096 2.338 -29.591 1.00 63.03 133 LEU A N 1
ATOM 1067 C CA . LEU A 1 133 ? 13.582 0.968 -29.802 1.00 63.03 133 LEU A CA 1
ATOM 1068 C C . LEU A 1 133 ? 12.485 -0.106 -29.725 1.00 63.03 133 LEU A C 1
ATOM 1070 O O . LEU A 1 133 ? 12.729 -1.240 -30.114 1.00 63.03 133 LEU A O 1
ATOM 1074 N N . THR A 1 134 ? 11.310 0.220 -29.183 1.00 55.75 134 THR A N 1
ATOM 1075 C CA . THR A 1 134 ? 10.188 -0.720 -29.001 1.00 55.75 134 THR A CA 1
ATOM 1076 C C . THR A 1 134 ?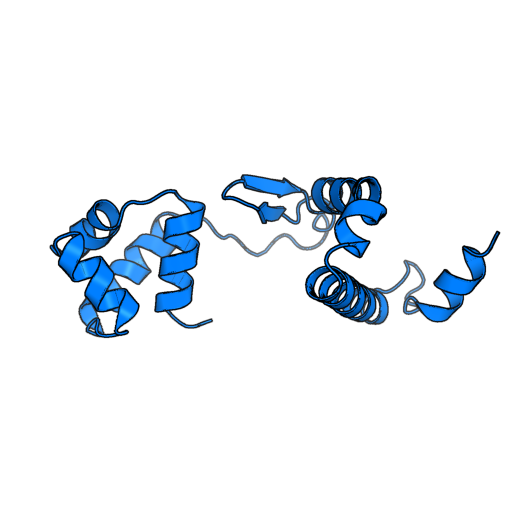 9.044 -0.508 -29.992 1.00 55.75 134 THR A C 1
ATOM 1078 O O . THR A 1 134 ? 8.023 -1.187 -29.899 1.00 55.75 134 THR A O 1
ATOM 1081 N N . LYS A 1 135 ? 9.199 0.429 -30.935 1.00 53.03 135 LYS A N 1
ATOM 1082 C CA . LYS A 1 135 ? 8.278 0.624 -32.060 1.00 53.03 135 LYS A CA 1
ATOM 1083 C C . LYS A 1 135 ? 8.684 -0.293 -33.218 1.00 53.03 135 LYS A C 1
ATOM 1085 O O . LYS A 1 135 ? 9.256 0.191 -34.189 1.00 53.03 135 LYS A O 1
ATOM 1090 N N . ASP A 1 136 ? 8.376 -1.578 -33.085 1.00 47.25 136 ASP A N 1
ATOM 1091 C CA . ASP A 1 136 ? 8.277 -2.527 -34.205 1.00 47.25 136 ASP A CA 1
ATOM 1092 C C . ASP A 1 136 ? 6.799 -2.838 -34.487 1.00 47.25 136 ASP A C 1
ATOM 1094 O O . ASP A 1 136 ? 6.046 -3.080 -33.511 1.00 47.25 136 ASP A O 1
#

Secondary structure (DSSP, 8-state):
--HHHHHHHHHHHTT--HHHHHHTTT--HHHHHHHHHHT---HHHHHHHHHHHHHSS------TTSTTTT-EEEETTEEEEHHHHHHHHHHTHHHHTTSHHHHHHHHHHHHHHHHH-B-TTS-B--HHHHHHTT--

pLDDT: mean 71.47, std 15.44, range [33.38, 94.06]

Foldseek 3Di:
DDLLVVVVVVCQQVVNQLCNLCVQVVHHRVRSVVCSVVVPDDPVSSVSSVCVVVVVDDPDPDDPDVPQFPDFDADRNDGDGPVRVVVVCVVCVVVVVVVVVRNVVVVVVVQVVQQVDADPVRHGRDVVVVVVVPPD